Protein AF-A0A9W8D363-F1 (afdb_monomer_lite)

Structure (mmCIF, N/CA/C/O backbone):
data_AF-A0A9W8D363-F1
#
_entry.id   AF-A0A9W8D363-F1
#
loop_
_atom_site.group_PDB
_atom_site.id
_atom_site.type_symbol
_atom_site.label_atom_id
_atom_site.label_alt_id
_atom_site.label_comp_id
_atom_site.label_asym_id
_atom_site.label_entity_id
_atom_site.label_seq_id
_atom_site.pdbx_PDB_ins_code
_atom_site.Cartn_x
_atom_site.Cartn_y
_atom_site.Cartn_z
_atom_site.occupancy
_atom_site.B_iso_or_equiv
_atom_site.auth_seq_id
_atom_site.auth_comp_id
_atom_site.auth_asym_id
_atom_site.auth_atom_id
_atom_site.pdbx_PDB_model_num
ATOM 1 N N . MET A 1 1 ? -7.528 11.199 -7.833 1.00 64.88 1 MET A N 1
ATOM 2 C CA . MET A 1 1 ? -6.771 10.349 -8.779 1.00 64.88 1 MET A CA 1
ATOM 3 C C . MET A 1 1 ? -6.090 11.208 -9.838 1.00 64.88 1 MET A C 1
ATOM 5 O O . MET A 1 1 ? -4.889 11.078 -10.022 1.00 64.88 1 MET A O 1
ATOM 9 N N . ASP A 1 2 ? -6.803 12.170 -10.422 1.00 72.19 2 ASP A N 1
ATOM 10 C CA . ASP A 1 2 ? -6.293 13.044 -11.495 1.00 72.19 2 ASP A CA 1
ATOM 11 C C . ASP A 1 2 ? -5.040 13.843 -11.124 1.00 72.19 2 ASP A C 1
ATOM 13 O O . ASP A 1 2 ? -4.108 13.942 -11.918 1.00 72.19 2 ASP A O 1
ATOM 17 N N . LEU A 1 3 ? -4.960 14.348 -9.887 1.00 76.81 3 LEU A N 1
ATOM 18 C CA . LEU A 1 3 ? -3.769 15.056 -9.408 1.00 76.81 3 LEU A CA 1
ATOM 19 C C . LEU A 1 3 ? -2.529 14.146 -9.359 1.00 76.81 3 LEU A C 1
ATOM 21 O O . LEU A 1 3 ? -1.433 14.574 -9.705 1.00 76.81 3 LEU A O 1
ATOM 25 N N . PHE A 1 4 ? -2.709 12.883 -8.968 1.00 79.25 4 PHE A N 1
ATOM 26 C CA . PHE A 1 4 ? -1.629 11.897 -8.933 1.00 79.25 4 PHE A CA 1
ATOM 27 C C . PHE A 1 4 ? -1.164 11.544 -10.350 1.00 79.25 4 PHE A C 1
ATOM 29 O O . PHE A 1 4 ? 0.023 11.657 -10.642 1.00 79.25 4 PHE A O 1
ATOM 36 N N . LEU A 1 5 ? -2.095 11.231 -11.259 1.00 81.88 5 LEU A N 1
ATOM 37 C CA . LEU A 1 5 ? -1.771 10.928 -12.659 1.00 81.88 5 LEU A CA 1
ATOM 38 C C . LEU A 1 5 ? -1.101 12.110 -13.372 1.00 81.88 5 LEU A C 1
ATOM 40 O O . LEU A 1 5 ? -0.228 11.923 -14.221 1.00 81.88 5 LEU A O 1
ATOM 44 N N . LYS A 1 6 ? -1.469 13.347 -13.020 1.00 83.75 6 LYS A N 1
ATOM 45 C CA . LYS A 1 6 ? -0.834 14.547 -13.572 1.00 83.75 6 LYS A CA 1
ATOM 46 C C . LYS A 1 6 ? 0.636 14.650 -13.160 1.00 83.75 6 LYS A C 1
ATOM 48 O O . LYS A 1 6 ? 1.471 14.938 -14.019 1.00 83.75 6 LYS A O 1
ATOM 53 N N . ASN A 1 7 ? 0.934 14.380 -11.892 1.00 86.00 7 ASN A N 1
ATOM 54 C CA . ASN A 1 7 ? 2.236 14.658 -11.285 1.00 86.00 7 ASN A CA 1
ATOM 55 C C . ASN A 1 7 ? 3.228 13.492 -11.361 1.00 86.00 7 ASN A C 1
ATOM 57 O O . ASN A 1 7 ? 4.435 13.731 -11.324 1.00 86.00 7 ASN A O 1
ATOM 61 N N . ILE A 1 8 ? 2.752 12.249 -11.482 1.00 88.56 8 ILE A N 1
ATOM 62 C CA . ILE A 1 8 ? 3.638 11.087 -11.560 1.00 88.56 8 ILE A CA 1
ATOM 63 C C . ILE A 1 8 ? 4.483 11.119 -12.837 1.00 88.56 8 ILE A C 1
ATOM 65 O O . ILE A 1 8 ? 4.004 11.457 -13.925 1.00 88.56 8 ILE A O 1
ATOM 69 N N . LYS A 1 9 ? 5.763 10.774 -12.692 1.00 91.62 9 LYS A N 1
ATOM 70 C CA . LYS A 1 9 ? 6.736 10.689 -13.783 1.00 91.62 9 LYS A CA 1
ATOM 71 C C . LYS A 1 9 ? 7.092 9.233 -14.033 1.00 91.62 9 LYS A C 1
ATOM 73 O O . LYS A 1 9 ? 7.254 8.468 -13.083 1.00 91.62 9 LYS A O 1
ATOM 78 N N . SER A 1 10 ? 7.250 8.874 -15.305 1.00 94.31 10 SER A N 1
ATOM 79 C CA . SER A 1 10 ? 7.796 7.568 -15.656 1.00 94.31 10 SER A CA 1
ATOM 80 C C . SER A 1 10 ? 9.263 7.499 -15.242 1.00 94.31 10 SER A C 1
ATOM 82 O O . SER A 1 10 ? 10.034 8.414 -15.528 1.00 94.31 10 SER A O 1
ATOM 84 N N . GLN A 1 11 ? 9.641 6.429 -14.554 1.00 95.25 11 GLN A N 1
ATOM 85 C CA . GLN A 1 11 ? 10.990 6.227 -14.031 1.00 95.25 11 GLN A CA 1
ATOM 86 C C . GLN A 1 11 ? 11.231 4.753 -13.715 1.00 95.25 11 GLN A C 1
ATOM 88 O O . GLN A 1 11 ? 10.301 3.952 -13.628 1.00 95.25 11 GLN A O 1
ATOM 93 N N . THR A 1 12 ? 12.497 4.376 -13.572 1.00 95.69 12 THR A N 1
ATOM 94 C CA . THR A 1 12 ? 12.897 2.996 -13.287 1.00 95.69 12 THR A CA 1
ATOM 95 C C . THR A 1 12 ? 13.833 2.965 -12.092 1.00 95.69 12 THR A C 1
ATOM 97 O O . THR A 1 12 ? 14.822 3.693 -12.058 1.00 95.69 12 THR A O 1
ATOM 100 N N . TYR A 1 13 ? 13.533 2.085 -11.144 1.00 94.50 13 TYR A N 1
ATOM 101 C CA . TYR A 1 13 ? 14.358 1.813 -9.976 1.00 94.50 13 TYR A CA 1
ATOM 102 C C . TYR A 1 13 ? 15.048 0.471 -10.169 1.00 94.50 13 TYR A C 1
ATOM 104 O O . TYR A 1 13 ? 14.377 -0.546 -10.339 1.00 94.50 13 TYR A O 1
ATOM 112 N N . ALA A 1 14 ? 16.378 0.458 -10.173 1.00 95.00 14 ALA A N 1
ATOM 113 C CA . ALA A 1 14 ? 17.131 -0.789 -10.147 1.00 95.00 14 ALA A CA 1
ATOM 114 C C . ALA A 1 14 ? 17.115 -1.356 -8.724 1.00 95.00 14 ALA A C 1
ATOM 116 O O . ALA A 1 14 ? 17.410 -0.633 -7.775 1.00 95.00 14 ALA A O 1
ATOM 117 N N . LEU A 1 15 ? 16.779 -2.636 -8.591 1.00 94.06 15 LEU A N 1
ATOM 118 C CA . LEU A 1 15 ? 16.799 -3.336 -7.314 1.00 94.06 15 LEU A CA 1
ATOM 119 C C . LEU A 1 15 ? 18.194 -3.898 -7.058 1.00 94.06 15 LEU A C 1
ATOM 121 O O . LEU A 1 15 ? 18.809 -4.489 -7.953 1.00 94.06 15 LEU A O 1
ATOM 125 N N . ASN A 1 16 ? 18.688 -3.743 -5.831 1.00 93.25 16 ASN A N 1
ATOM 126 C CA . ASN A 1 16 ? 19.849 -4.511 -5.399 1.00 93.25 16 ASN A CA 1
ATOM 127 C C . ASN A 1 16 ? 19.440 -5.981 -5.134 1.00 93.25 16 ASN A C 1
ATOM 129 O O . ASN A 1 16 ? 18.263 -6.340 -5.204 1.00 93.25 16 ASN A O 1
ATOM 133 N N . GLY A 1 17 ? 20.409 -6.855 -4.842 1.00 88.56 17 GLY A N 1
ATOM 134 C CA . GLY A 1 17 ? 20.132 -8.282 -4.627 1.00 88.56 17 GLY A CA 1
ATOM 135 C C . GLY A 1 17 ? 19.149 -8.561 -3.481 1.00 88.56 17 GLY A C 1
ATOM 136 O O . GLY A 1 17 ? 18.278 -9.416 -3.625 1.00 88.56 17 GLY A O 1
ATOM 137 N N . TRP A 1 18 ? 19.242 -7.815 -2.378 1.00 89.62 18 TRP A N 1
ATOM 138 C CA . TRP A 1 18 ? 18.344 -7.957 -1.230 1.00 89.62 18 TRP A CA 1
ATOM 139 C C . TRP A 1 18 ? 16.941 -7.435 -1.525 1.00 89.62 18 TRP A C 1
ATOM 141 O O . TRP A 1 18 ? 15.964 -8.102 -1.181 1.00 89.62 18 TRP A O 1
ATOM 151 N N . ASP A 1 19 ? 16.836 -6.296 -2.210 1.00 89.81 19 ASP A N 1
ATOM 152 C CA . ASP A 1 19 ? 15.547 -5.746 -2.633 1.00 89.81 19 ASP A CA 1
ATOM 153 C C . ASP A 1 19 ? 14.841 -6.715 -3.589 1.00 89.81 19 ASP A C 1
ATOM 155 O O . ASP A 1 19 ? 13.639 -6.946 -3.478 1.00 89.81 19 ASP A O 1
ATOM 159 N N . PHE A 1 20 ? 15.593 -7.324 -4.512 1.00 88.00 20 PHE A N 1
ATOM 160 C CA . PHE A 1 20 ? 15.044 -8.261 -5.484 1.00 88.00 20 PHE A CA 1
ATOM 161 C C . PHE A 1 20 ? 14.519 -9.539 -4.830 1.00 88.00 20 PHE A C 1
ATOM 163 O O . PHE A 1 20 ? 13.417 -9.970 -5.154 1.00 88.00 20 PHE A O 1
ATOM 170 N N . ILE A 1 21 ? 15.268 -10.126 -3.891 1.00 86.19 21 ILE A N 1
ATOM 171 C CA . ILE A 1 21 ? 14.814 -11.312 -3.149 1.00 86.19 21 ILE A CA 1
ATOM 172 C C . ILE A 1 21 ? 13.571 -10.974 -2.315 1.00 86.19 21 ILE A C 1
ATOM 174 O O . ILE A 1 21 ? 12.602 -11.733 -2.311 1.00 86.19 21 ILE A O 1
ATOM 178 N N . SER A 1 22 ? 13.574 -9.815 -1.652 1.00 85.31 22 SER A N 1
ATOM 179 C CA . SER A 1 22 ? 12.479 -9.396 -0.769 1.00 85.31 22 SER A CA 1
ATOM 180 C C . SER A 1 22 ? 11.202 -9.030 -1.531 1.00 85.31 22 SER A C 1
ATOM 182 O O . SER A 1 22 ? 10.111 -9.173 -0.989 1.00 85.31 22 SER A O 1
ATOM 184 N N . ALA A 1 23 ? 11.305 -8.633 -2.805 1.00 83.75 23 ALA A N 1
ATOM 185 C CA . ALA A 1 23 ? 10.159 -8.298 -3.654 1.00 83.75 23 ALA A CA 1
ATOM 186 C C . ALA A 1 23 ? 9.196 -9.477 -3.911 1.00 83.75 23 ALA A C 1
ATOM 188 O O . ALA A 1 23 ? 8.104 -9.272 -4.441 1.00 83.75 23 ALA A O 1
ATOM 189 N N . PHE A 1 24 ? 9.581 -10.704 -3.543 1.00 82.38 24 PHE A N 1
ATOM 190 C CA . PHE A 1 24 ? 8.754 -11.909 -3.656 1.00 82.38 24 PHE A CA 1
ATOM 191 C C . PHE A 1 24 ? 8.101 -12.336 -2.335 1.00 82.38 24 PHE A C 1
ATOM 193 O O . PHE A 1 24 ? 7.578 -13.448 -2.246 1.00 82.38 24 PHE A O 1
ATOM 200 N N . ALA A 1 25 ? 8.095 -11.467 -1.324 1.00 85.00 25 ALA A N 1
ATOM 201 C CA . ALA A 1 25 ? 7.376 -11.676 -0.076 1.00 85.00 25 ALA A CA 1
ATOM 202 C C . ALA A 1 25 ? 6.422 -10.504 0.196 1.00 85.00 25 ALA A C 1
ATOM 204 O O . ALA A 1 25 ? 6.827 -9.344 0.200 1.00 85.00 25 ALA A O 1
ATOM 205 N N . ASN A 1 26 ? 5.155 -10.813 0.462 1.00 83.75 26 ASN A N 1
ATOM 206 C CA . ASN A 1 26 ? 4.206 -9.851 1.007 1.00 83.75 26 ASN A CA 1
ATOM 207 C C . ASN A 1 26 ? 4.333 -9.842 2.530 1.00 83.75 26 ASN A C 1
ATOM 209 O O . ASN A 1 26 ? 4.261 -10.893 3.170 1.00 83.75 26 ASN A O 1
ATOM 213 N N . ILE A 1 27 ? 4.480 -8.653 3.111 1.00 83.38 27 ILE A N 1
ATOM 214 C CA . ILE A 1 27 ? 4.514 -8.465 4.562 1.00 83.38 27 ILE A CA 1
ATOM 215 C C . ILE A 1 27 ? 3.188 -7.819 4.975 1.00 83.38 27 ILE A C 1
ATOM 217 O O . ILE A 1 27 ? 2.984 -6.636 4.695 1.00 83.38 27 ILE A O 1
ATOM 221 N N . PRO A 1 28 ? 2.262 -8.568 5.598 1.00 81.50 28 PRO A N 1
ATOM 222 C CA . PRO A 1 28 ? 0.992 -8.004 6.020 1.00 81.50 28 PRO A CA 1
ATOM 223 C C . PRO A 1 28 ? 1.182 -7.149 7.280 1.00 81.50 28 PRO A C 1
ATOM 225 O O . PRO A 1 28 ? 1.734 -7.610 8.281 1.00 81.50 28 PRO A O 1
ATOM 228 N N . PHE A 1 29 ? 0.689 -5.912 7.242 1.00 83.38 29 PHE A N 1
ATOM 229 C CA . PHE A 1 29 ? 0.642 -5.020 8.399 1.00 83.38 29 PHE A CA 1
ATOM 230 C C . PHE A 1 29 ? -0.809 -4.721 8.770 1.00 83.38 29 PHE A C 1
ATOM 232 O O . PHE A 1 29 ? -1.589 -4.289 7.924 1.00 83.38 29 PHE A O 1
ATOM 239 N N . THR A 1 30 ? -1.143 -4.896 10.049 1.00 83.19 30 THR A N 1
ATOM 240 C CA . THR A 1 30 ? -2.462 -4.563 10.602 1.00 83.19 30 THR A CA 1
ATOM 241 C C . THR A 1 30 ? -2.284 -3.566 11.734 1.00 83.19 30 THR A C 1
ATOM 243 O O . THR A 1 30 ? -1.503 -3.799 12.658 1.00 83.19 30 THR A O 1
ATOM 246 N N . PHE A 1 31 ? -3.020 -2.460 11.667 1.00 86.50 31 PHE A N 1
ATOM 247 C CA . PHE A 1 31 ? -2.992 -1.399 12.667 1.00 86.50 31 PHE A CA 1
ATOM 248 C C . PHE A 1 31 ? -4.391 -1.209 13.249 1.00 86.50 31 PHE A C 1
ATOM 250 O O . PHE A 1 31 ? -5.371 -1.113 12.513 1.00 86.50 31 PHE A O 1
ATOM 257 N N . TYR A 1 32 ? -4.474 -1.144 14.575 1.00 86.00 32 TYR A N 1
ATOM 258 C CA . TYR A 1 32 ? -5.731 -1.026 15.305 1.00 86.00 32 TYR A CA 1
ATOM 259 C C . TYR A 1 32 ? -5.851 0.365 15.907 1.00 86.00 32 TYR A C 1
ATOM 261 O O . TYR A 1 32 ? -4.931 0.838 16.573 1.00 86.00 32 TYR A O 1
ATOM 269 N N . PHE A 1 33 ? -7.000 1.004 15.703 1.00 88.31 33 PHE A N 1
ATOM 270 C CA . PHE A 1 33 ? -7.250 2.346 16.206 1.00 88.31 33 PHE A CA 1
ATOM 271 C C . PHE A 1 33 ? -8.617 2.407 16.880 1.00 88.31 33 PHE A C 1
ATOM 273 O O . PHE A 1 33 ? -9.637 2.051 16.292 1.00 88.31 33 PHE A O 1
ATOM 280 N N . LYS A 1 34 ? -8.631 2.866 18.132 1.00 89.31 34 LYS A N 1
ATOM 281 C CA . LYS A 1 34 ? -9.850 3.033 18.923 1.00 89.31 34 LYS A CA 1
ATOM 282 C C . LYS A 1 34 ? -10.475 4.389 18.619 1.00 89.31 34 LYS A C 1
ATOM 284 O O . LYS A 1 34 ? -9.811 5.408 18.795 1.00 89.31 34 LYS A O 1
ATOM 289 N N . ASN A 1 35 ? -11.743 4.406 18.212 1.00 87.00 35 ASN A N 1
ATOM 290 C CA . ASN A 1 35 ? -12.476 5.658 18.038 1.00 87.00 35 ASN A CA 1
ATOM 291 C C . ASN A 1 35 ? -12.704 6.320 19.416 1.00 87.00 35 ASN A C 1
ATOM 293 O O . ASN A 1 35 ? -13.335 5.698 20.275 1.00 87.00 35 ASN A O 1
ATOM 297 N N . PRO A 1 36 ? -12.246 7.565 19.648 1.00 85.69 36 PRO A N 1
ATOM 298 C CA . PRO A 1 36 ? -12.465 8.289 20.900 1.00 85.69 36 PRO A CA 1
ATOM 299 C C . PRO A 1 36 ? -13.878 8.898 21.035 1.00 85.69 36 PRO A C 1
ATOM 301 O O . PRO A 1 36 ? -14.095 9.743 21.898 1.00 85.69 36 PRO A O 1
ATOM 304 N N . GLY A 1 37 ? -14.839 8.500 20.194 1.00 82.75 37 GLY A N 1
ATOM 305 C CA . GLY A 1 37 ? -16.198 9.052 20.156 1.00 82.75 37 GLY A CA 1
ATOM 306 C C . GLY A 1 37 ? -16.367 10.220 19.178 1.00 82.75 37 GLY A C 1
ATOM 307 O O . GLY A 1 37 ? -17.308 10.996 19.307 1.00 82.75 37 GLY A O 1
ATOM 308 N N . GLN A 1 38 ? -15.458 10.358 18.212 1.00 83.19 38 GLN A N 1
ATOM 309 C CA . GLN A 1 38 ? -15.502 11.395 17.181 1.00 83.19 38 GLN A CA 1
ATOM 310 C C . GLN A 1 38 ? -16.215 10.871 15.928 1.00 83.19 38 GLN A C 1
ATOM 312 O O . GLN A 1 38 ? -15.977 9.744 15.485 1.00 83.19 38 GLN A O 1
ATOM 317 N N . SER A 1 39 ? -17.100 11.690 15.353 1.00 78.62 39 SER A N 1
ATOM 318 C CA . SER A 1 39 ? -17.888 11.330 14.164 1.00 78.62 39 SER A CA 1
ATOM 319 C C . SER A 1 39 ? -17.064 11.273 12.876 1.00 78.62 39 SER A C 1
ATOM 321 O O . SER A 1 39 ? -17.473 10.628 11.919 1.00 78.62 39 SER A O 1
ATOM 323 N N . ASP A 1 40 ? -15.921 11.954 12.838 1.00 80.75 40 ASP A N 1
ATOM 324 C CA . ASP A 1 40 ? -15.003 12.048 11.698 1.00 80.75 40 ASP A CA 1
ATOM 325 C C . ASP A 1 40 ? -13.742 11.181 11.859 1.00 80.75 40 ASP A C 1
ATOM 327 O O . ASP A 1 40 ? -12.832 11.233 11.024 1.00 80.75 40 ASP A O 1
ATOM 331 N N . PHE A 1 41 ? -13.693 10.355 12.908 1.00 84.94 41 PHE A N 1
ATOM 332 C CA . PHE A 1 41 ? -12.597 9.427 13.152 1.00 84.94 41 PHE A CA 1
ATOM 333 C C . PHE A 1 41 ? -12.381 8.513 11.941 1.00 84.94 41 PHE A C 1
ATOM 335 O O . PHE A 1 41 ? -13.259 7.735 11.577 1.00 84.94 41 PHE A O 1
ATOM 342 N N . MET A 1 42 ? -11.194 8.603 11.333 1.00 85.75 42 MET A N 1
ATOM 343 C CA . MET A 1 42 ? -10.816 7.820 10.150 1.00 85.75 42 MET A CA 1
ATOM 344 C C . MET A 1 42 ? -11.758 7.991 8.952 1.00 85.75 42 MET A C 1
ATOM 346 O O . MET A 1 42 ? -12.132 7.023 8.299 1.00 85.75 42 MET A O 1
ATOM 350 N N . SER A 1 43 ? -12.113 9.238 8.630 1.00 89.81 43 SER A N 1
ATOM 351 C CA . SER A 1 43 ? -12.872 9.553 7.417 1.00 89.81 43 SER A CA 1
ATOM 352 C C . SER A 1 43 ? -12.284 8.889 6.158 1.00 89.81 43 SER A C 1
ATOM 354 O O . SER A 1 43 ? -11.166 9.203 5.735 1.00 89.81 43 SER A O 1
ATOM 356 N N . SER A 1 44 ? -13.080 8.026 5.519 1.00 88.50 44 SER A N 1
ATOM 357 C CA . SER A 1 44 ? -12.758 7.307 4.277 1.00 88.50 44 SER A CA 1
ATOM 358 C C . SER A 1 44 ? -12.243 8.222 3.166 1.00 88.50 44 SER A C 1
ATOM 360 O O . SER A 1 44 ? -11.278 7.918 2.461 1.00 88.50 44 SER A O 1
ATOM 362 N N . SER A 1 45 ? -12.866 9.395 3.008 1.00 89.75 45 SER A N 1
ATOM 363 C CA . SER A 1 45 ? -12.486 10.355 1.969 1.00 89.75 45 SER A CA 1
ATOM 364 C C . SER A 1 45 ? -11.097 10.943 2.224 1.00 89.75 45 SER A C 1
ATOM 366 O O . SER A 1 45 ? -10.307 11.085 1.286 1.00 89.75 45 SER A O 1
ATOM 368 N N . LEU A 1 46 ? -10.770 11.220 3.489 1.00 91.25 46 LEU A N 1
ATOM 369 C CA . LEU A 1 46 ? -9.465 11.730 3.895 1.00 91.25 46 LEU A CA 1
ATOM 370 C C . LEU A 1 46 ? -8.381 10.656 3.781 1.00 91.25 46 LEU A C 1
ATOM 372 O O . LEU A 1 46 ? -7.295 10.953 3.278 1.00 91.25 46 LEU A O 1
ATOM 376 N N . LEU A 1 47 ? -8.672 9.419 4.190 1.00 91.06 47 LEU A N 1
ATOM 377 C CA . LEU A 1 47 ? -7.753 8.287 4.053 1.00 91.06 47 LEU A CA 1
ATOM 378 C C . LEU A 1 47 ? -7.411 8.036 2.586 1.00 91.06 47 LEU A C 1
ATOM 380 O O . LEU A 1 47 ? -6.235 8.040 2.221 1.00 91.06 47 LEU A O 1
ATOM 384 N N . ARG A 1 48 ? -8.422 7.937 1.716 1.00 90.19 48 ARG A N 1
ATOM 385 C CA . ARG A 1 48 ? -8.214 7.743 0.277 1.00 90.19 48 ARG A CA 1
ATOM 386 C C . ARG A 1 48 ? -7.438 8.897 -0.364 1.00 90.19 48 ARG A C 1
ATOM 388 O O . ARG A 1 48 ? -6.562 8.666 -1.199 1.00 90.19 48 ARG A O 1
ATOM 395 N N . ALA A 1 49 ? -7.738 10.144 0.005 1.00 89.62 49 ALA A N 1
ATOM 396 C CA . ALA A 1 49 ? -7.014 11.307 -0.508 1.00 89.62 49 ALA A CA 1
ATOM 397 C C . ALA A 1 49 ? -5.547 11.323 -0.047 1.00 89.62 49 ALA A C 1
ATOM 399 O O . ALA A 1 49 ? -4.652 11.601 -0.850 1.00 89.62 49 ALA A O 1
ATOM 400 N N . SER A 1 50 ? -5.302 10.992 1.222 1.00 91.56 50 SER A N 1
ATOM 401 C CA . SER A 1 50 ? -3.959 10.942 1.807 1.00 91.56 50 SER A CA 1
ATOM 402 C C . SER A 1 50 ? -3.139 9.809 1.205 1.00 91.56 50 SER A C 1
ATOM 404 O O . SER A 1 50 ? -2.007 10.040 0.800 1.00 91.56 50 SER A O 1
ATOM 406 N N . PHE A 1 51 ? -3.736 8.630 1.027 1.00 90.06 51 PHE A N 1
ATOM 407 C CA . PHE A 1 51 ? -3.137 7.497 0.326 1.00 90.06 51 PHE A CA 1
ATOM 408 C C . PHE A 1 51 ? -2.641 7.885 -1.077 1.00 90.06 51 PHE A C 1
ATOM 410 O O . PHE A 1 51 ? -1.476 7.675 -1.412 1.00 90.06 51 PHE A O 1
ATOM 417 N N . LEU A 1 52 ? -3.487 8.541 -1.879 1.00 89.44 52 LEU A N 1
ATOM 418 C CA . LEU A 1 52 ? -3.097 9.001 -3.215 1.00 89.44 52 LEU A CA 1
ATOM 419 C C . LEU A 1 52 ? -1.996 10.068 -3.187 1.00 89.44 52 LEU A C 1
ATOM 421 O O . LEU A 1 52 ? -1.197 10.122 -4.119 1.00 89.44 52 LEU A O 1
ATOM 425 N N . ARG A 1 53 ? -1.958 10.927 -2.160 1.00 90.44 53 ARG A N 1
ATOM 426 C CA . ARG A 1 53 ? -0.880 11.910 -1.981 1.00 90.44 53 ARG A CA 1
ATOM 427 C C . ARG A 1 53 ? 0.429 11.215 -1.611 1.00 90.44 53 ARG A C 1
ATOM 429 O O . ARG A 1 53 ? 1.444 11.509 -2.224 1.00 90.44 53 ARG A O 1
ATOM 436 N N . THR A 1 54 ? 0.397 10.246 -0.701 1.00 91.62 54 THR A N 1
ATOM 437 C CA . THR A 1 54 ? 1.569 9.440 -0.339 1.00 91.62 54 THR A CA 1
ATOM 438 C C . THR A 1 54 ? 2.135 8.699 -1.550 1.00 91.62 54 THR A C 1
ATOM 440 O O . THR A 1 54 ? 3.346 8.690 -1.738 1.00 91.62 54 THR A O 1
ATOM 443 N N . LEU A 1 55 ? 1.298 8.162 -2.442 1.00 90.00 55 LEU A N 1
ATOM 444 C CA . LEU A 1 55 ? 1.788 7.546 -3.682 1.00 90.00 55 LEU A CA 1
ATOM 445 C C . LEU A 1 55 ? 2.526 8.523 -4.614 1.00 90.00 55 LEU A C 1
ATOM 447 O O . LEU A 1 55 ? 3.352 8.076 -5.407 1.00 90.00 55 LEU A O 1
ATOM 451 N N . GLN A 1 56 ? 2.262 9.835 -4.540 1.00 88.69 56 GLN A N 1
ATOM 452 C CA . GLN A 1 56 ? 3.035 10.832 -5.299 1.00 88.69 56 GLN A CA 1
ATOM 453 C C . GLN A 1 56 ? 4.473 10.935 -4.783 1.00 88.69 56 GLN A 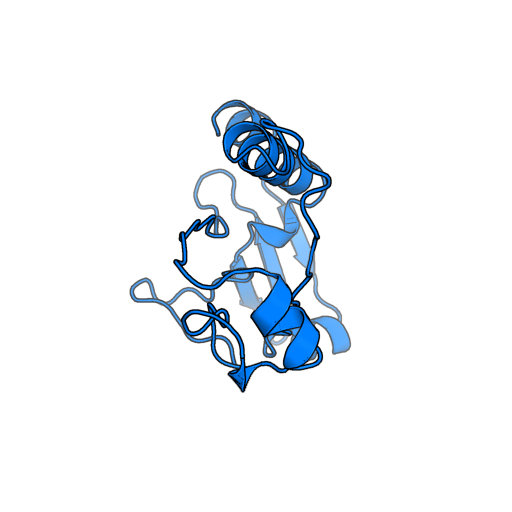C 1
ATOM 455 O O . GLN A 1 56 ? 5.389 11.087 -5.586 1.00 88.69 56 GLN A O 1
ATOM 460 N N . GLU A 1 57 ? 4.658 10.820 -3.467 1.00 91.56 57 GLU A N 1
ATOM 461 C CA . GLU A 1 57 ? 5.968 10.862 -2.806 1.00 91.56 57 GLU A CA 1
ATOM 462 C C . GLU A 1 57 ? 6.715 9.524 -2.925 1.00 91.56 57 GLU A C 1
ATOM 464 O O . GLU A 1 57 ? 7.940 9.494 -3.024 1.00 91.56 57 GLU A O 1
ATOM 469 N N . PHE A 1 58 ? 5.977 8.408 -2.990 1.00 91.69 58 PHE A N 1
ATOM 470 C CA . PHE A 1 58 ? 6.520 7.050 -3.114 1.00 91.69 58 PHE A CA 1
ATOM 471 C C . PHE A 1 58 ? 6.053 6.345 -4.401 1.00 91.69 58 PHE A C 1
ATOM 473 O O . PHE A 1 58 ? 5.425 5.284 -4.346 1.00 91.69 58 PHE A O 1
ATOM 480 N N . PRO A 1 59 ? 6.379 6.884 -5.588 1.00 91.00 59 PRO A N 1
ATOM 481 C CA . PRO A 1 59 ? 5.872 6.379 -6.866 1.00 91.00 59 PRO A CA 1
ATOM 482 C C . PRO A 1 59 ? 6.341 4.957 -7.195 1.00 91.00 59 PRO A C 1
ATOM 484 O O . PRO A 1 59 ? 5.687 4.276 -7.981 1.00 91.00 59 PRO A O 1
ATOM 487 N N . ILE A 1 60 ? 7.426 4.476 -6.572 1.00 92.25 60 ILE A N 1
ATOM 488 C CA . ILE A 1 60 ? 7.880 3.079 -6.674 1.00 92.25 60 ILE A CA 1
ATOM 489 C C . ILE A 1 60 ? 6.764 2.080 -6.320 1.00 92.25 60 ILE A C 1
ATOM 491 O O . ILE A 1 60 ? 6.672 1.022 -6.935 1.00 92.25 60 ILE A O 1
ATOM 495 N N . MET A 1 61 ? 5.854 2.451 -5.413 1.00 90.50 61 MET A N 1
ATOM 496 C CA . MET A 1 61 ? 4.729 1.616 -4.977 1.00 90.50 61 MET A CA 1
ATOM 497 C C . MET A 1 61 ? 3.657 1.421 -6.061 1.00 90.50 61 MET A C 1
ATOM 499 O O . MET A 1 61 ? 2.834 0.521 -5.946 1.00 90.50 61 MET A O 1
ATOM 503 N N . ALA A 1 62 ? 3.669 2.240 -7.119 1.00 91.56 62 ALA A N 1
ATOM 504 C CA . ALA A 1 62 ? 2.767 2.136 -8.267 1.00 91.56 62 ALA A CA 1
ATOM 505 C C . ALA A 1 62 ? 3.449 1.535 -9.515 1.00 91.56 62 ALA A C 1
ATOM 507 O O . ALA A 1 62 ? 2.919 1.629 -10.626 1.00 91.56 62 ALA A O 1
ATOM 508 N N . GLY A 1 63 ? 4.648 0.963 -9.363 1.00 92.00 63 GLY A N 1
ATOM 509 C CA . GLY A 1 63 ? 5.418 0.383 -10.461 1.00 92.00 63 GLY A CA 1
ATOM 510 C C . GLY A 1 63 ? 5.171 -1.109 -10.685 1.00 92.00 63 GLY A C 1
ATOM 511 O O . GLY A 1 63 ? 4.576 -1.814 -9.873 1.00 92.00 63 GLY A O 1
ATOM 512 N N . HIS A 1 64 ? 5.666 -1.622 -11.805 1.00 91.31 64 HIS A N 1
ATOM 513 C CA . HIS A 1 64 ? 5.701 -3.051 -12.099 1.00 91.31 64 HIS A CA 1
ATOM 514 C C . HIS A 1 64 ? 7.078 -3.630 -11.772 1.00 91.31 64 HIS A C 1
ATOM 516 O O . HIS A 1 64 ? 8.090 -3.079 -12.206 1.00 91.31 64 HIS A O 1
ATOM 522 N N . LEU A 1 65 ? 7.120 -4.769 -11.072 1.00 90.75 65 LEU A N 1
ATOM 523 C CA . LEU A 1 65 ? 8.338 -5.574 -10.980 1.00 90.75 65 LEU A CA 1
ATOM 524 C C . LEU A 1 65 ? 8.635 -6.200 -12.346 1.00 90.75 65 LEU A C 1
ATOM 526 O O . LEU A 1 65 ? 7.833 -6.969 -12.876 1.00 90.75 65 LEU A O 1
ATOM 530 N N . VAL A 1 66 ? 9.799 -5.887 -12.902 1.00 90.50 66 VAL A N 1
ATOM 531 C CA . VAL A 1 66 ? 10.288 -6.397 -14.182 1.00 90.50 66 VAL A CA 1
ATOM 532 C C . VAL A 1 66 ? 11.670 -6.998 -13.969 1.00 90.50 66 VAL A C 1
ATOM 534 O O . VAL A 1 66 ? 12.523 -6.395 -13.326 1.00 90.50 66 VAL A O 1
ATOM 537 N N . VAL A 1 67 ? 11.913 -8.173 -14.544 1.00 89.75 67 VAL A N 1
ATOM 538 C CA . VAL A 1 67 ? 13.237 -8.808 -14.545 1.00 89.75 67 VAL A CA 1
ATOM 539 C C . VAL A 1 67 ? 13.835 -8.683 -15.940 1.00 89.75 67 VAL A C 1
ATOM 541 O O . VAL A 1 67 ? 13.197 -9.077 -16.915 1.00 89.75 67 VAL A O 1
ATOM 544 N N . ARG A 1 68 ? 15.043 -8.123 -16.044 1.00 88.88 68 ARG A N 1
ATOM 545 C CA . ARG A 1 68 ? 15.816 -8.022 -17.295 1.00 88.88 68 ARG A CA 1
ATOM 546 C C . ARG A 1 68 ? 17.242 -8.467 -17.017 1.00 88.88 68 ARG A C 1
ATOM 548 O O . ARG A 1 68 ? 17.824 -8.006 -16.042 1.00 88.88 68 ARG A O 1
ATOM 555 N N . ASP A 1 69 ? 17.782 -9.365 -17.835 1.00 84.31 69 ASP A N 1
ATOM 556 C CA . ASP A 1 69 ? 19.183 -9.806 -17.762 1.00 84.31 69 ASP A CA 1
ATOM 557 C C . ASP A 1 69 ? 19.642 -10.154 -16.335 1.00 84.31 69 ASP A C 1
ATOM 559 O O . ASP A 1 69 ? 20.683 -9.697 -15.867 1.00 84.31 69 ASP A O 1
ATOM 563 N N . THR A 1 70 ? 18.829 -10.939 -15.614 1.00 83.00 70 THR A N 1
ATOM 564 C CA . THR A 1 70 ? 19.024 -11.367 -14.206 1.00 83.00 70 THR A CA 1
ATOM 565 C C . THR A 1 70 ? 18.937 -10.273 -13.133 1.00 83.00 70 THR A C 1
ATOM 567 O O . THR A 1 70 ? 19.115 -10.561 -11.952 1.00 83.00 70 THR A O 1
ATOM 570 N N . ARG A 1 71 ? 18.607 -9.032 -13.504 1.00 87.88 71 ARG A N 1
ATOM 571 C CA . ARG A 1 71 ? 18.409 -7.911 -12.576 1.00 87.88 71 ARG A CA 1
ATOM 572 C C . ARG A 1 71 ? 16.928 -7.571 -12.423 1.00 87.88 71 ARG A C 1
ATOM 574 O O . ARG A 1 71 ? 16.169 -7.590 -13.394 1.00 87.88 71 ARG A O 1
ATOM 581 N N . GLY A 1 72 ? 16.527 -7.255 -11.195 1.00 91.69 72 GLY A N 1
ATOM 582 C CA . GLY A 1 72 ? 15.188 -6.773 -10.873 1.00 91.69 72 GLY A CA 1
ATOM 583 C C . GLY A 1 72 ? 15.081 -5.259 -11.026 1.00 91.69 72 GLY A C 1
ATOM 584 O O . GLY A 1 72 ? 15.996 -4.518 -10.666 1.00 91.69 72 GLY A O 1
ATOM 585 N N . TYR A 1 73 ? 13.947 -4.799 -11.537 1.00 94.00 73 TYR A N 1
ATOM 586 C CA . TYR A 1 73 ? 13.628 -3.389 -11.701 1.00 94.00 73 TYR A CA 1
ATOM 587 C C . TYR A 1 73 ? 12.189 -3.132 -11.282 1.00 94.00 73 TYR A C 1
ATOM 589 O O . TYR A 1 73 ? 11.309 -3.933 -11.589 1.00 94.00 73 TYR A O 1
ATOM 597 N N . ILE A 1 74 ? 11.933 -1.980 -10.672 1.00 93.56 74 ILE A N 1
ATOM 598 C CA . ILE A 1 74 ? 10.581 -1.438 -10.572 1.00 93.56 74 ILE A CA 1
ATOM 599 C C . ILE A 1 74 ? 10.413 -0.372 -11.644 1.00 93.56 74 ILE A C 1
ATOM 601 O O . ILE A 1 74 ? 11.094 0.654 -11.626 1.00 93.56 74 ILE A O 1
ATOM 605 N N . VAL A 1 75 ? 9.515 -0.623 -12.592 1.00 94.94 75 VAL A N 1
ATOM 606 C CA . VAL A 1 75 ? 9.219 0.289 -13.698 1.00 94.94 75 VAL A CA 1
ATOM 607 C C . VAL A 1 75 ? 7.912 1.007 -13.403 1.00 94.94 75 VAL A C 1
ATOM 609 O O . VAL A 1 75 ? 6.844 0.399 -13.412 1.00 94.94 75 VAL A O 1
ATOM 612 N N . VAL A 1 76 ? 8.000 2.307 -13.146 1.00 94.56 76 VAL A N 1
ATOM 613 C CA . VAL A 1 76 ? 6.843 3.195 -13.052 1.00 94.56 76 VAL A CA 1
ATOM 614 C C . VAL A 1 76 ? 6.604 3.760 -14.444 1.00 94.56 76 VAL A C 1
ATOM 616 O O . VAL A 1 76 ? 7.410 4.550 -14.935 1.00 94.56 76 VAL A O 1
ATOM 619 N N . ASP A 1 77 ? 5.517 3.351 -15.089 1.00 93.50 77 ASP A N 1
ATOM 620 C CA . ASP A 1 77 ? 5.074 3.917 -16.360 1.00 93.50 77 ASP A CA 1
ATOM 621 C C . ASP A 1 77 ? 3.783 4.698 -16.133 1.00 93.50 77 ASP A C 1
ATOM 623 O O . ASP A 1 77 ? 2.750 4.117 -15.821 1.00 93.50 77 ASP A O 1
ATOM 627 N N . LYS A 1 78 ? 3.825 6.021 -16.314 1.00 91.81 78 LYS A N 1
ATOM 628 C CA . LYS A 1 78 ? 2.661 6.904 -16.174 1.00 91.81 78 LYS A CA 1
ATOM 629 C C . LYS A 1 78 ? 1.448 6.441 -16.991 1.00 91.81 78 LYS A C 1
ATOM 631 O O . LYS A 1 78 ? 0.319 6.684 -16.572 1.00 91.81 78 LYS A O 1
ATOM 636 N N . ASN A 1 79 ? 1.672 5.803 -18.139 1.00 91.56 79 ASN A N 1
ATOM 637 C CA . ASN A 1 79 ? 0.600 5.337 -19.019 1.00 91.56 79 ASN A CA 1
ATOM 638 C C . ASN A 1 79 ? 0.107 3.927 -18.661 1.00 91.56 79 ASN A C 1
ATOM 640 O O . ASN A 1 79 ? -0.916 3.487 -19.181 1.00 91.56 79 ASN A O 1
ATOM 644 N N . ASN A 1 80 ? 0.827 3.221 -17.789 1.00 90.38 80 ASN A N 1
ATOM 645 C CA . ASN A 1 80 ? 0.535 1.857 -17.376 1.00 90.38 80 ASN A CA 1
ATOM 646 C C . ASN A 1 80 ? 1.028 1.629 -15.937 1.00 90.38 80 ASN A C 1
ATOM 648 O O . ASN A 1 80 ? 2.082 1.036 -15.700 1.00 90.38 80 ASN A O 1
ATOM 652 N N . LEU A 1 81 ? 0.279 2.177 -14.978 1.00 90.44 81 LEU A N 1
ATOM 653 C CA . LEU A 1 81 ? 0.608 2.106 -13.556 1.00 90.44 81 LEU A CA 1
ATOM 654 C C . LEU A 1 81 ? 0.024 0.852 -1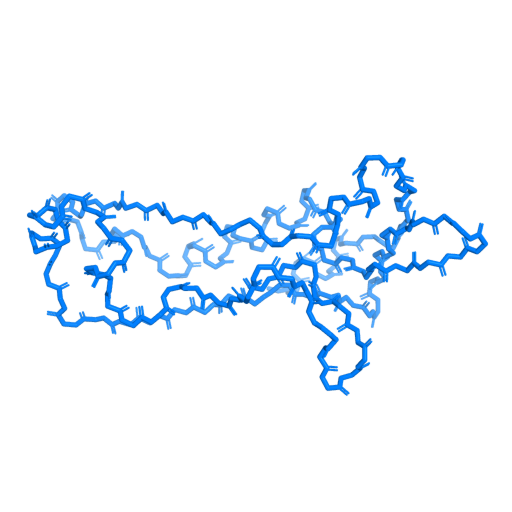2.907 1.00 90.44 81 LEU A C 1
ATOM 656 O O . LEU A 1 81 ? -1.139 0.501 -13.114 1.00 90.44 81 LEU A O 1
ATOM 660 N N . ASN A 1 82 ? 0.802 0.259 -12.011 1.00 89.00 82 ASN A N 1
ATOM 661 C CA . ASN A 1 82 ? 0.392 -0.840 -11.150 1.00 89.00 82 ASN A CA 1
ATOM 662 C C . ASN A 1 82 ? -0.247 -0.289 -9.870 1.00 89.00 82 ASN A C 1
ATOM 664 O O . ASN A 1 82 ? 0.326 -0.381 -8.786 1.00 89.00 82 ASN A O 1
ATOM 668 N N . MET A 1 83 ? -1.390 0.384 -10.010 1.00 86.44 83 MET A N 1
ATOM 669 C CA . MET A 1 83 ? -2.018 1.078 -8.885 1.00 86.44 83 MET A CA 1
ATOM 670 C C . MET A 1 83 ? -2.348 0.104 -7.747 1.00 86.44 83 MET A C 1
ATOM 672 O O . MET A 1 83 ? -3.036 -0.892 -8.004 1.00 86.44 83 MET A O 1
ATOM 676 N N . PRO A 1 84 ? -1.928 0.396 -6.502 1.00 84.62 84 PRO A N 1
ATOM 677 C CA . PRO A 1 84 ? -2.411 -0.370 -5.372 1.00 84.62 84 PRO A CA 1
ATOM 678 C C . PRO A 1 84 ? -3.908 -0.177 -5.193 1.00 84.62 84 PRO A C 1
ATOM 680 O O . PRO A 1 84 ? -4.478 0.859 -5.560 1.00 84.62 84 PRO A O 1
ATOM 683 N N . GLU A 1 85 ? -4.537 -1.187 -4.613 1.00 82.00 85 GLU A N 1
ATOM 684 C CA . GLU A 1 85 ? -5.960 -1.168 -4.346 1.00 82.00 85 GLU A CA 1
ATOM 685 C C . GLU A 1 85 ? -6.230 -0.496 -3.002 1.00 82.00 85 GLU A C 1
ATOM 687 O O . GLU A 1 85 ? -5.479 -0.632 -2.042 1.00 82.00 85 GLU A O 1
ATOM 692 N N . TYR A 1 86 ? -7.300 0.289 -2.953 1.00 82.88 86 TYR A N 1
ATOM 693 C CA . TYR A 1 86 ? -7.812 0.834 -1.708 1.00 82.88 86 TYR A CA 1
ATOM 694 C C . TYR A 1 86 ? -9.207 0.260 -1.517 1.00 82.88 86 TYR A C 1
ATOM 696 O O . TYR A 1 86 ? -10.136 0.637 -2.237 1.00 82.88 86 TYR A O 1
ATOM 704 N N . ALA A 1 87 ? -9.325 -0.673 -0.578 1.00 81.12 87 ALA A N 1
ATOM 705 C CA . ALA A 1 87 ? -10.567 -1.341 -0.234 1.00 81.12 87 ALA A CA 1
ATOM 706 C C . ALA A 1 87 ? -10.979 -0.968 1.191 1.00 81.12 87 ALA A C 1
ATOM 708 O O . ALA A 1 87 ? -10.161 -0.943 2.108 1.00 81.12 87 ALA A O 1
ATOM 709 N N . GLU A 1 88 ? -12.268 -0.707 1.372 1.00 82.56 88 GLU A N 1
ATOM 710 C CA . GLU A 1 88 ? -12.876 -0.508 2.682 1.00 82.56 88 GLU A CA 1
ATOM 711 C C . GLU A 1 88 ? -13.975 -1.544 2.876 1.00 82.56 88 GLU A C 1
ATOM 713 O O . GLU A 1 88 ? -14.756 -1.823 1.965 1.00 82.56 88 GLU A O 1
ATOM 718 N N . SER A 1 89 ? -14.049 -2.098 4.080 1.00 82.00 89 SER A N 1
ATOM 719 C CA . SER A 1 89 ? -15.146 -2.959 4.503 1.00 82.00 89 SER A CA 1
ATOM 720 C C . SER A 1 89 ? -15.618 -2.530 5.886 1.00 82.00 89 SER A C 1
ATOM 722 O O . SER A 1 89 ? -14.862 -1.954 6.669 1.00 82.00 89 SER A O 1
ATOM 724 N N . GLN A 1 90 ? -16.892 -2.779 6.171 1.00 81.25 90 GLN A N 1
ATOM 725 C CA . GLN A 1 90 ? -17.484 -2.531 7.478 1.00 81.25 90 GLN A CA 1
ATOM 726 C C . GLN A 1 90 ? -17.799 -3.860 8.156 1.00 81.25 90 GLN A C 1
ATOM 728 O O . GLN A 1 90 ? -18.120 -4.853 7.503 1.00 81.25 90 GLN A O 1
ATOM 733 N N . SER A 1 91 ? -17.710 -3.866 9.480 1.00 80.00 91 SER A N 1
ATOM 734 C CA . SER A 1 91 ? -17.968 -5.028 10.319 1.00 80.00 91 SER A CA 1
ATOM 735 C C . SER A 1 91 ? -18.940 -4.670 11.435 1.00 80.00 91 SER A C 1
ATOM 737 O O . SER A 1 91 ? -18.952 -3.541 11.919 1.00 80.00 91 SER A O 1
ATOM 739 N N . CYS A 1 92 ? -19.724 -5.652 11.872 1.00 81.62 92 CYS A N 1
ATOM 740 C CA . CYS A 1 92 ? -20.552 -5.561 13.072 1.00 81.62 92 CYS A CA 1
ATOM 741 C C . CYS A 1 92 ? -19.799 -5.928 14.369 1.00 81.62 92 CYS A C 1
ATOM 743 O O . CYS A 1 92 ? -20.395 -5.896 15.444 1.00 81.62 92 CYS A O 1
ATOM 745 N N . ILE A 1 93 ? -18.508 -6.280 14.294 1.00 82.44 93 ILE A N 1
ATOM 746 C CA . ILE A 1 93 ? -17.675 -6.574 15.469 1.00 82.44 93 ILE A CA 1
ATOM 747 C C . ILE A 1 93 ? -17.243 -5.265 16.135 1.00 82.44 93 ILE A C 1
ATOM 749 O O . ILE A 1 93 ? -16.523 -4.457 15.552 1.00 82.44 93 ILE A O 1
ATOM 753 N N . ASP A 1 94 ? -17.659 -5.087 17.386 1.00 85.50 94 ASP A N 1
ATOM 754 C CA . ASP A 1 94 ? -17.246 -3.974 18.243 1.00 85.50 94 ASP A CA 1
ATOM 755 C C . ASP A 1 94 ? -15.756 -4.095 18.624 1.00 85.50 94 ASP A C 1
ATOM 757 O O . ASP A 1 94 ? -15.271 -5.182 18.960 1.00 85.50 94 ASP A O 1
ATOM 761 N N . TYR A 1 95 ? -15.038 -2.966 18.621 1.00 86.12 95 TYR A N 1
ATOM 762 C CA . TYR A 1 95 ? -13.617 -2.861 18.970 1.00 86.12 95 TYR A CA 1
ATOM 763 C C . TYR A 1 95 ? -13.271 -3.568 20.289 1.00 86.12 95 TYR A C 1
ATOM 765 O O . TYR A 1 95 ? -12.215 -4.190 20.396 1.00 86.12 95 TYR A O 1
ATOM 773 N N . LYS A 1 96 ? -14.167 -3.536 21.286 1.00 89.31 96 LYS A N 1
ATOM 774 C CA . LYS A 1 96 ? -13.933 -4.187 22.589 1.00 89.31 96 LYS A CA 1
ATOM 775 C C . LYS A 1 96 ? -13.673 -5.694 22.484 1.00 89.31 96 LYS A C 1
ATOM 777 O O . LYS A 1 96 ? -12.957 -6.245 23.313 1.00 89.31 96 LYS A O 1
ATOM 782 N N . PHE A 1 97 ? -14.238 -6.369 21.480 1.00 87.56 97 PHE A N 1
ATOM 783 C CA . PHE A 1 97 ? -14.027 -7.804 21.277 1.00 87.56 97 PHE A CA 1
ATOM 784 C C . PHE A 1 97 ? -12.664 -8.087 20.645 1.00 87.56 97 PHE A C 1
ATOM 786 O O . PHE A 1 97 ? -11.998 -9.043 21.038 1.00 87.56 97 PHE A O 1
ATOM 793 N N . VAL A 1 98 ? -12.211 -7.215 19.741 1.00 87.00 98 VAL A N 1
ATOM 794 C CA . VAL A 1 98 ? -10.855 -7.264 19.173 1.00 87.00 98 VAL A CA 1
ATOM 795 C C . VAL A 1 98 ? -9.809 -7.013 20.270 1.00 87.00 98 VAL A C 1
ATOM 797 O O . VAL A 1 98 ? -8.816 -7.734 20.361 1.00 87.00 98 VAL A O 1
ATOM 800 N N . GLU A 1 99 ? -10.070 -6.044 21.155 1.00 90.50 99 GLU A N 1
ATOM 801 C CA . GLU A 1 99 ? -9.232 -5.729 22.322 1.00 90.50 99 GLU A CA 1
ATOM 802 C C . GLU A 1 99 ? -9.190 -6.897 23.327 1.00 90.50 99 GLU A C 1
ATOM 804 O O . GLU A 1 99 ? -8.109 -7.309 23.749 1.00 90.50 99 GLU A O 1
ATOM 809 N N . ALA A 1 100 ? -10.339 -7.504 23.651 1.00 90.81 100 ALA A N 1
ATOM 810 C CA . ALA A 1 100 ? -10.412 -8.686 24.518 1.00 90.81 100 ALA A CA 1
ATOM 811 C C . ALA A 1 100 ? -9.680 -9.906 23.926 1.00 90.81 100 ALA A C 1
ATOM 813 O O . ALA A 1 100 ? -9.042 -10.664 24.657 1.00 90.81 100 ALA A O 1
ATOM 814 N N . GLY A 1 101 ? -9.714 -10.058 22.598 1.00 88.56 101 GLY A N 1
ATOM 815 C CA . GLY A 1 101 ? -8.942 -11.047 21.844 1.00 88.56 101 GLY A CA 1
ATOM 816 C C . GLY A 1 101 ? -7.449 -10.725 21.722 1.00 88.56 101 GLY A C 1
ATOM 817 O O . GLY A 1 101 ? -6.743 -11.416 20.988 1.00 88.56 101 GLY A O 1
ATOM 818 N N . LYS A 1 102 ? -6.961 -9.679 22.408 1.00 90.19 102 LYS A N 1
ATOM 819 C CA . LYS A 1 102 ? -5.569 -9.204 22.372 1.00 90.19 102 LYS A CA 1
ATOM 820 C C . LYS A 1 102 ? -5.062 -8.969 20.948 1.00 90.19 102 LYS A C 1
ATOM 822 O O . LYS A 1 102 ? -3.893 -9.225 20.665 1.00 90.19 102 LYS A O 1
ATOM 827 N N . PHE A 1 103 ? -5.940 -8.494 20.063 1.00 86.25 103 PHE A N 1
ATOM 828 C CA . PHE A 1 103 ? -5.613 -8.207 18.665 1.00 86.25 103 PHE A CA 1
ATOM 829 C C . PHE A 1 103 ? -5.117 -9.433 17.878 1.00 86.25 103 PHE A C 1
ATOM 831 O O . PHE A 1 103 ? -4.331 -9.296 16.937 1.00 86.25 103 PHE A O 1
ATOM 838 N N . SER A 1 104 ? -5.563 -10.635 18.266 1.00 84.25 104 SER A N 1
ATOM 839 C CA . SER A 1 104 ? -5.297 -11.855 17.504 1.00 84.25 104 SER A CA 1
ATOM 840 C C . SER A 1 104 ? -5.822 -11.722 16.075 1.00 84.25 104 SER A C 1
ATOM 842 O O . SER A 1 104 ? -6.926 -11.221 15.858 1.00 84.25 104 SER A O 1
ATOM 844 N N . TRP A 1 105 ? -5.056 -12.230 15.109 1.00 78.25 105 TRP A N 1
ATOM 845 C CA . TRP A 1 105 ? -5.479 -12.313 13.710 1.00 78.25 105 TRP A CA 1
ATOM 846 C C . TRP A 1 105 ? -6.783 -13.103 13.547 1.00 78.25 105 TRP A C 1
ATOM 848 O O . TRP A 1 105 ? -7.613 -12.740 12.720 1.00 78.25 105 TRP A O 1
ATOM 858 N N . ASP A 1 106 ? -7.003 -14.113 14.390 1.00 77.88 106 ASP A N 1
ATOM 859 C CA . ASP A 1 106 ? -8.226 -14.926 14.385 1.00 77.88 106 ASP A CA 1
ATOM 860 C C . ASP A 1 106 ? -9.452 -14.171 14.930 1.00 77.88 106 ASP A C 1
ATOM 862 O O . ASP A 1 106 ? -10.587 -14.593 14.723 1.00 77.88 106 ASP A O 1
ATOM 866 N N . ALA A 1 107 ? -9.240 -13.056 15.637 1.00 74.12 107 ALA A N 1
ATOM 867 C CA . ALA A 1 107 ? -10.306 -12.214 16.184 1.00 74.12 107 ALA A CA 1
ATOM 868 C C . ALA A 1 107 ? -10.756 -11.110 15.206 1.00 74.12 107 ALA A C 1
ATOM 870 O O . ALA A 1 107 ? -11.616 -10.293 15.548 1.00 74.12 107 ALA A O 1
ATOM 871 N N . LEU A 1 108 ? -10.167 -11.056 14.006 1.00 72.31 108 LEU A N 1
ATOM 872 C CA . LEU A 1 108 ? -10.460 -10.039 13.005 1.00 72.31 108 LEU A CA 1
ATOM 873 C C . LEU A 1 108 ? -11.759 -10.340 12.236 1.00 72.31 108 LEU A C 1
ATOM 875 O O . LEU A 1 108 ? -12.004 -11.480 11.838 1.00 72.31 108 LEU A O 1
ATOM 879 N N . PRO A 1 109 ? -12.594 -9.321 11.970 1.00 65.81 109 PRO A N 1
ATOM 880 C CA . PRO A 1 109 ? -13.733 -9.483 11.083 1.00 65.81 109 PRO A CA 1
ATOM 881 C C . PRO A 1 109 ? -13.275 -9.622 9.630 1.00 65.81 109 PRO A C 1
ATOM 883 O O . PRO A 1 109 ? -12.721 -8.677 9.079 1.00 65.81 109 PRO A O 1
ATOM 886 N N . HIS A 1 110 ? -13.592 -10.761 9.004 1.00 64.00 110 HIS A N 1
ATOM 887 C CA . HIS A 1 110 ? -13.167 -11.148 7.647 1.00 64.00 110 HIS A CA 1
ATOM 888 C C . HIS A 1 110 ? -11.641 -11.335 7.518 1.00 64.00 110 HIS A C 1
ATOM 890 O O . HIS A 1 110 ? -10.879 -10.822 8.338 1.00 64.00 110 HIS A O 1
ATOM 896 N N . PRO A 1 111 ? -11.147 -12.088 6.515 1.00 64.69 111 PRO A N 1
ATOM 897 C CA . PRO A 1 111 ? -9.712 -12.147 6.269 1.00 64.69 111 PRO A CA 1
ATOM 898 C C . PRO A 1 111 ? -9.208 -10.749 5.876 1.00 64.69 111 PRO A C 1
ATOM 900 O O . PRO A 1 111 ? -9.335 -10.324 4.735 1.00 64.69 111 PRO A O 1
ATOM 903 N N . VAL A 1 112 ? -8.632 -10.033 6.847 1.00 66.75 112 VAL A N 1
ATOM 904 C CA . VAL A 1 112 ? -7.966 -8.724 6.675 1.00 66.75 112 VAL A CA 1
ATOM 905 C C . VAL A 1 112 ? -6.735 -8.841 5.771 1.00 66.75 112 VAL A C 1
ATOM 907 O O . VAL A 1 112 ? -6.272 -7.865 5.191 1.00 66.75 112 VAL A O 1
ATOM 910 N N . SER A 1 113 ? -6.215 -10.057 5.618 1.00 70.56 113 SER A N 1
ATOM 911 C CA . SER A 1 113 ? -5.210 -10.383 4.618 1.00 70.56 113 SER A CA 1
ATOM 912 C C . SER A 1 113 ? -5.795 -10.205 3.210 1.00 70.56 113 SER A C 1
ATOM 914 O O . SER A 1 113 ? -6.565 -11.034 2.730 1.00 70.56 113 SER A O 1
ATOM 916 N N . THR A 1 114 ? -5.399 -9.120 2.541 1.00 70.56 114 THR A N 1
ATOM 917 C CA . THR A 1 114 ? -5.726 -8.851 1.130 1.00 70.56 114 THR A CA 1
ATOM 918 C C . THR A 1 114 ? -4.916 -9.731 0.174 1.00 70.56 114 THR A C 1
ATOM 920 O O . THR A 1 114 ? -5.275 -9.873 -0.994 1.00 70.56 114 THR A O 1
ATOM 923 N N . VAL A 1 115 ? -3.832 -10.352 0.667 1.00 73.44 115 VAL A N 1
ATOM 924 C CA . VAL A 1 115 ? -2.900 -11.184 -0.107 1.00 73.44 115 VAL A CA 1
ATOM 925 C C . VAL A 1 115 ? -2.262 -12.315 0.680 1.00 73.44 115 VAL A C 1
ATOM 927 O O . VAL A 1 115 ? -1.988 -12.208 1.872 1.00 73.44 115 VAL A O 1
ATOM 930 N N . THR A 1 116 ? -1.893 -13.367 -0.049 1.00 77.94 116 THR A N 1
ATOM 931 C CA . THR A 1 116 ? -1.018 -14.442 0.426 1.00 77.94 116 THR A CA 1
ATOM 932 C C . THR A 1 116 ? 0.420 -13.969 0.648 1.00 77.94 116 THR A C 1
ATOM 934 O O . THR A 1 116 ? 0.851 -12.979 0.063 1.00 77.94 116 THR A O 1
ATOM 937 N N . ALA A 1 117 ? 1.203 -14.732 1.419 1.00 77.88 117 ALA A N 1
ATOM 938 C CA . ALA A 1 117 ? 2.608 -14.423 1.721 1.00 77.88 117 ALA A 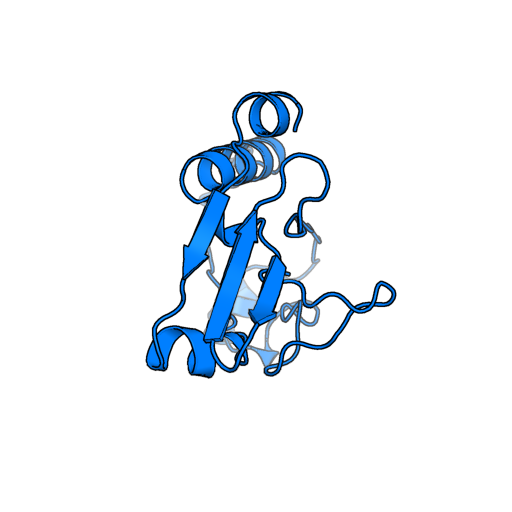CA 1
ATOM 939 C C . ALA A 1 117 ? 3.508 -14.291 0.478 1.00 77.88 117 ALA A C 1
ATOM 941 O O . ALA A 1 117 ? 4.494 -13.562 0.508 1.00 77.88 117 ALA A O 1
ATOM 942 N N . VAL A 1 118 ? 3.170 -14.975 -0.617 1.00 80.31 118 VAL A N 1
ATOM 943 C CA . VAL A 1 118 ? 3.908 -14.899 -1.883 1.00 80.31 118 VAL A CA 1
ATOM 944 C C . VAL A 1 118 ? 3.078 -14.115 -2.904 1.00 80.31 118 VAL A C 1
ATOM 946 O O . VAL A 1 118 ? 1.896 -14.438 -3.080 1.00 80.31 118 VAL A O 1
ATOM 949 N N . PRO A 1 119 ? 3.655 -13.113 -3.593 1.00 78.06 119 PRO A N 1
ATOM 950 C CA . PRO A 1 119 ? 3.000 -12.427 -4.694 1.00 78.06 119 PRO A CA 1
ATOM 951 C C . PRO A 1 119 ? 2.666 -13.401 -5.822 1.00 78.06 119 PRO A C 1
ATOM 953 O O . PRO A 1 119 ? 3.503 -14.190 -6.261 1.00 78.06 119 PRO A O 1
ATOM 956 N N . SER A 1 120 ? 1.442 -13.319 -6.330 1.00 73.25 120 SER A N 1
ATOM 957 C CA . SER A 1 120 ? 1.008 -14.074 -7.502 1.00 73.25 120 SER A CA 1
ATOM 958 C C . SER A 1 120 ? 0.751 -13.134 -8.674 1.00 73.25 120 SER A C 1
ATOM 960 O O . SER A 1 120 ? 0.500 -11.936 -8.516 1.00 73.25 120 SER A O 1
ATOM 962 N N . LYS A 1 121 ? 0.866 -13.676 -9.888 1.00 74.44 121 LYS A N 1
ATOM 963 C CA . LYS A 1 121 ? 0.511 -12.936 -11.097 1.00 74.44 121 LYS A CA 1
ATOM 964 C C . LYS A 1 121 ? -1.009 -12.810 -11.164 1.00 74.44 121 LYS A C 1
ATOM 966 O O . LYS A 1 121 ? -1.704 -13.822 -11.128 1.00 74.44 121 LYS A O 1
ATOM 971 N N . GLY A 1 122 ? -1.504 -11.584 -11.313 1.00 66.94 122 GLY A N 1
ATOM 972 C CA . GLY A 1 122 ? -2.916 -11.333 -11.593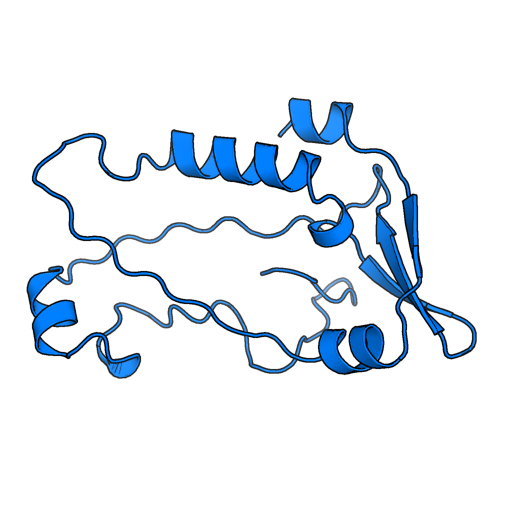 1.00 66.94 122 GLY A CA 1
ATOM 973 C C . GLY A 1 122 ? -3.332 -11.859 -12.972 1.00 66.94 122 GLY A C 1
ATOM 974 O O . GLY A 1 122 ? -2.505 -12.331 -13.756 1.00 66.94 122 GLY A O 1
ATOM 975 N N . ALA A 1 123 ? -4.617 -11.725 -13.315 1.00 66.31 123 ALA A N 1
ATOM 976 C CA . ALA A 1 123 ? -5.157 -12.162 -14.612 1.00 66.31 123 ALA A CA 1
ATOM 977 C C . ALA A 1 123 ? -4.438 -11.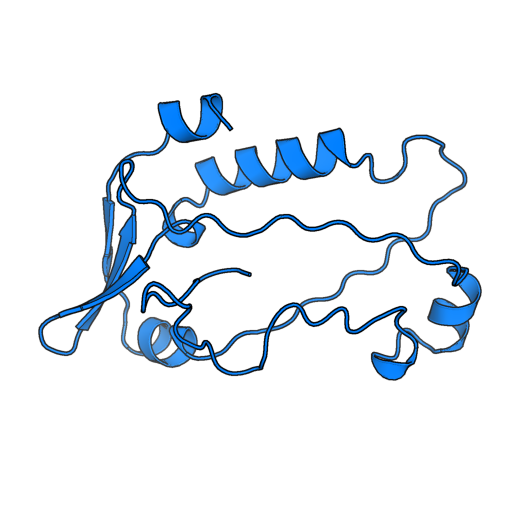525 -15.824 1.00 66.31 123 ALA A C 1
ATOM 979 O O . ALA A 1 123 ? -4.328 -12.134 -16.885 1.00 66.31 123 ALA A O 1
ATOM 980 N N . ASN A 1 124 ? -3.874 -10.327 -15.646 1.00 68.88 124 ASN A N 1
ATOM 981 C CA . ASN A 1 124 ? -3.054 -9.616 -16.632 1.00 68.88 124 ASN A CA 1
ATOM 982 C C . ASN A 1 124 ? -1.573 -10.056 -16.657 1.00 68.88 124 ASN A C 1
ATOM 984 O O . ASN A 1 124 ? -0.757 -9.414 -17.310 1.00 68.88 124 ASN A O 1
ATOM 988 N N . ARG A 1 125 ? -1.215 -11.133 -15.944 1.00 72.06 125 ARG A N 1
ATOM 989 C CA . ARG A 1 125 ? 0.145 -11.677 -15.768 1.00 72.06 125 ARG A CA 1
ATOM 990 C C . ARG A 1 125 ? 1.137 -10.762 -15.037 1.00 72.06 125 ARG A C 1
ATOM 992 O O . ARG A 1 125 ? 2.310 -11.127 -14.931 1.00 72.06 125 ARG A O 1
ATOM 999 N N . ASN A 1 126 ? 0.680 -9.636 -14.494 1.00 72.19 126 ASN A N 1
ATOM 1000 C CA . ASN A 1 126 ? 1.509 -8.715 -13.725 1.00 72.19 126 ASN A CA 1
ATOM 1001 C C . ASN A 1 126 ? 1.478 -9.064 -12.236 1.00 72.19 126 ASN A C 1
ATOM 1003 O O . ASN A 1 126 ? 0.463 -9.517 -11.709 1.00 72.19 126 ASN A O 1
ATOM 1007 N N . ILE A 1 127 ? 2.598 -8.828 -11.558 1.00 75.75 127 ILE A N 1
ATOM 1008 C CA . ILE A 1 127 ? 2.685 -8.889 -10.098 1.00 75.75 127 ILE A CA 1
ATOM 1009 C C . ILE A 1 127 ? 2.278 -7.511 -9.567 1.00 75.75 127 ILE A C 1
ATOM 1011 O O . ILE A 1 127 ? 2.896 -6.505 -9.928 1.00 75.75 127 ILE A O 1
ATOM 1015 N N . LYS A 1 128 ? 1.234 -7.451 -8.734 1.00 71.44 128 LYS A N 1
ATOM 1016 C CA . LYS A 1 128 ? 0.916 -6.240 -7.967 1.00 71.44 128 LYS A CA 1
ATOM 1017 C C . LYS A 1 128 ? 1.950 -6.095 -6.851 1.00 71.44 128 LYS A C 1
ATOM 1019 O O . LYS A 1 128 ? 2.138 -7.029 -6.079 1.00 71.44 128 LYS A O 1
ATOM 1024 N N . LEU A 1 129 ? 2.632 -4.950 -6.804 1.00 65.69 129 LEU A N 1
ATOM 1025 C CA . LEU A 1 1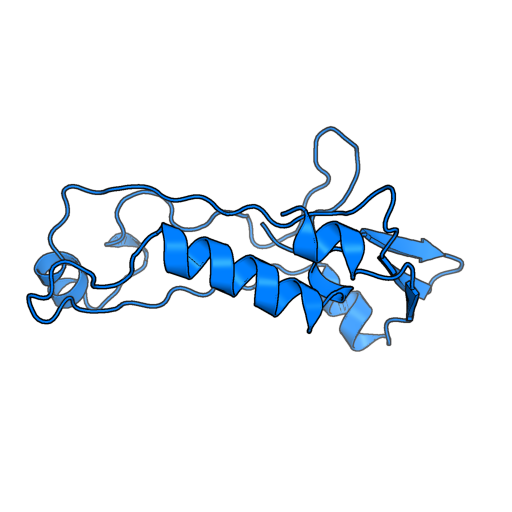29 ? 3.622 -4.663 -5.757 1.00 65.69 129 LEU A CA 1
ATOM 1026 C C . LEU A 1 129 ? 2.969 -4.370 -4.408 1.00 65.69 129 LEU A C 1
ATOM 1028 O O . LEU A 1 129 ? 3.583 -4.566 -3.366 1.00 65.69 129 LEU A O 1
ATOM 1032 N N . VAL A 1 130 ? 1.733 -3.878 -4.444 1.00 60.28 130 VAL A N 1
ATOM 1033 C CA . VAL A 1 130 ? 0.945 -3.513 -3.276 1.00 60.28 130 VAL A CA 1
ATOM 1034 C C . VAL A 1 130 ? -0.504 -3.880 -3.589 1.00 60.28 130 VAL A C 1
ATOM 1036 O O . VAL A 1 130 ? -1.009 -3.539 -4.663 1.00 60.28 130 VAL A O 1
ATOM 1039 N N . ASN A 1 131 ? -1.144 -4.610 -2.681 1.00 55.62 131 ASN A N 1
ATOM 1040 C CA . ASN A 1 131 ? -2.536 -5.044 -2.784 1.00 55.62 131 ASN A CA 1
ATOM 1041 C C . ASN A 1 131 ? -3.338 -4.551 -1.592 1.00 55.62 131 ASN A C 1
ATOM 1043 O O . ASN A 1 131 ? -2.855 -4.733 -0.451 1.00 55.62 131 ASN A O 1
#

Secondary structure (DSSP, 8-state):
-HHHHHH---EEEE--HHHHHHTT------------S-TTTT-HHHHHHHHHHHHHH-GGGGSEEEEETTEEEEEEBTTB--PPP------S--HHHHHHTTT-GGGSSS----S-SS--B-TTSPBPS--

Foldseek 3Di:
DVVLLVQDDWDKDWDDPVRVVCLFFDDDDDDDDDDPPDPCVPPPVVVVVVVSVVCSVVVLLFFFWDADPNTTMTTRDSVDTLDADDDDDDDPDDVVQCVVVVVDCVSDDPNPPPDDGGFDQDPVRTTNSHD

Radius of gyration: 17.56 Å; chains: 1; bounding box: 41×30×44 Å

Sequence (131 aa):
MDLFLKNIKSQTYALNGWDFISAFANIPFTFYFKNPGQSDFMSSSLLRASFLRTLQEFPIMAGHLVVRDTRGYIVVDKNNLNMPEYAESQSCIDYKFVEAGKFSWDALPHPVSTVTAVPSKGANRNIKLVN

pLDDT: mean 84.06, std 8.5, range [55.62, 95.69]